Protein AF-A0A0M2NVM1-F1 (afdb_monomer_lite)

pLDDT: mean 87.93, std 7.02, range [46.69, 93.88]

Foldseek 3Di:
DVVLVVVCVVDCVLFWLDKDWDDDPPDIDIDTDGPDPVSVVVSCPDPVNVVVVVVVVVVVVPDPPDDDDDDDDDADQLRDDDDDDPDPQDDVVSSDPDDDDDPQRVDPNSNSVPRD

Structure (mmCIF, N/CA/C/O backbone):
data_AF-A0A0M2NVM1-F1
#
_entry.id   AF-A0A0M2NVM1-F1
#
loop_
_atom_site.group_PDB
_atom_site.id
_atom_site.type_symbol
_atom_site.label_atom_id
_atom_site.label_alt_id
_atom_site.label_comp_id
_atom_site.label_asym_id
_atom_site.label_entity_id
_atom_site.label_seq_id
_atom_site.pdbx_PDB_ins_code
_atom_site.Cartn_x
_atom_site.Cartn_y
_atom_site.Cartn_z
_atom_site.occupancy
_atom_site.B_iso_or_equiv
_atom_site.auth_seq_id
_atom_site.auth_comp_id
_atom_site.auth_asym_id
_atom_site.auth_atom_id
_atom_site.pdbx_PDB_model_num
ATOM 1 N N . MET A 1 1 ? 7.503 -5.022 -13.516 1.00 63.28 1 MET A N 1
ATOM 2 C CA . MET A 1 1 ? 7.404 -4.976 -12.040 1.00 63.28 1 MET A CA 1
ATOM 3 C C . MET A 1 1 ? 7.429 -6.328 -11.294 1.00 63.28 1 MET A C 1
ATOM 5 O O . MET A 1 1 ? 7.615 -6.266 -10.086 1.00 63.28 1 MET A O 1
ATOM 9 N N . PRO A 1 2 ? 7.326 -7.538 -11.896 1.00 71.62 2 PRO A N 1
ATOM 10 C CA . PRO A 1 2 ? 7.355 -8.784 -11.104 1.00 71.62 2 PRO A CA 1
ATOM 11 C C . PRO A 1 2 ? 8.612 -9.003 -10.234 1.00 71.62 2 PRO A C 1
ATOM 13 O O . PRO A 1 2 ? 8.464 -9.473 -9.109 1.00 71.62 2 PRO A O 1
ATOM 16 N N . PRO A 1 3 ? 9.838 -8.650 -10.686 1.00 75.19 3 PRO A N 1
ATOM 17 C CA . PRO A 1 3 ? 11.042 -8.824 -9.865 1.00 75.19 3 PRO A CA 1
ATOM 18 C C . PRO A 1 3 ? 11.064 -7.937 -8.614 1.00 75.19 3 PRO A C 1
ATOM 20 O O . PRO A 1 3 ? 11.458 -8.406 -7.556 1.00 75.19 3 PRO A O 1
ATOM 23 N N . MET A 1 4 ? 10.589 -6.693 -8.735 1.00 82.62 4 MET A N 1
ATOM 24 C CA . MET A 1 4 ? 10.491 -5.729 -7.632 1.00 82.62 4 MET A CA 1
ATOM 25 C C . MET A 1 4 ? 9.500 -6.215 -6.569 1.00 82.62 4 MET A C 1
ATOM 27 O O . MET A 1 4 ? 9.847 -6.311 -5.401 1.00 82.62 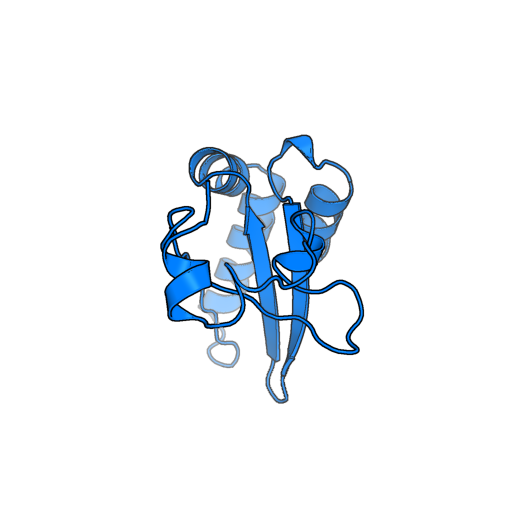4 MET A O 1
ATOM 31 N N . LEU A 1 5 ? 8.289 -6.617 -6.972 1.00 82.88 5 LEU A N 1
ATOM 32 C CA . LEU A 1 5 ? 7.301 -7.142 -6.021 1.00 82.88 5 LEU A CA 1
ATOM 33 C C . LEU A 1 5 ? 7.777 -8.429 -5.340 1.00 82.88 5 LEU A C 1
ATOM 35 O O . LEU A 1 5 ? 7.488 -8.649 -4.169 1.00 82.88 5 LEU A O 1
ATOM 39 N N . ARG A 1 6 ? 8.539 -9.268 -6.053 1.00 82.19 6 ARG A N 1
ATOM 40 C CA . ARG A 1 6 ? 9.143 -10.473 -5.474 1.00 82.19 6 ARG A CA 1
ATOM 41 C C . ARG A 1 6 ? 10.202 -10.131 -4.425 1.00 82.19 6 ARG A C 1
ATOM 43 O O . ARG A 1 6 ? 10.253 -10.804 -3.403 1.00 82.19 6 ARG A O 1
ATOM 50 N N . GLU A 1 7 ? 11.030 -9.121 -4.666 1.00 83.38 7 GLU A N 1
ATOM 51 C CA . GLU A 1 7 ? 12.006 -8.624 -3.689 1.00 83.38 7 GLU A CA 1
ATOM 52 C C . GLU A 1 7 ? 11.299 -8.081 -2.440 1.00 83.38 7 GLU A C 1
ATOM 54 O O . GLU A 1 7 ? 11.550 -8.571 -1.342 1.00 83.38 7 GLU A O 1
ATOM 59 N N . LEU A 1 8 ? 10.318 -7.192 -2.622 1.00 84.38 8 LEU A N 1
ATOM 60 C CA . LEU A 1 8 ? 9.524 -6.624 -1.527 1.00 84.38 8 LEU A CA 1
ATOM 61 C C . LEU A 1 8 ? 8.739 -7.682 -0.739 1.00 84.38 8 LEU A C 1
ATOM 63 O O . LEU A 1 8 ? 8.588 -7.564 0.470 1.00 84.38 8 LEU A O 1
ATOM 67 N N . SER A 1 9 ? 8.268 -8.744 -1.400 1.00 81.06 9 SER A N 1
ATOM 68 C CA . SER A 1 9 ? 7.580 -9.848 -0.717 1.00 81.06 9 SER A CA 1
ATOM 69 C C . SER A 1 9 ? 8.505 -10.711 0.146 1.00 81.06 9 SER A C 1
ATOM 71 O O . SER A 1 9 ? 8.031 -11.372 1.066 1.00 81.06 9 SER A O 1
ATOM 73 N N . LYS A 1 10 ? 9.804 -10.750 -0.177 1.00 84.00 10 LYS A N 1
ATOM 74 C CA . LYS A 1 10 ? 10.796 -11.575 0.525 1.00 84.00 10 LYS A CA 1
ATOM 75 C C . LYS A 1 10 ? 11.445 -10.836 1.682 1.00 84.00 10 LYS A C 1
ATOM 77 O O . LYS A 1 10 ? 11.835 -11.479 2.649 1.00 84.00 10 LYS A O 1
ATOM 82 N N . ASP A 1 11 ? 11.568 -9.519 1.566 1.00 83.88 11 ASP A N 1
ATOM 83 C CA . ASP A 1 11 ? 12.237 -8.693 2.555 1.00 83.88 11 ASP A CA 1
ATOM 84 C C . ASP A 1 11 ? 11.350 -7.521 2.992 1.00 83.88 11 ASP A C 1
ATOM 86 O O . ASP A 1 11 ? 11.326 -6.449 2.386 1.00 83.88 11 ASP A O 1
ATOM 90 N N . GLN A 1 12 ? 10.628 -7.736 4.092 1.00 78.50 12 GLN A N 1
ATOM 91 C CA . GLN A 1 12 ? 9.796 -6.707 4.714 1.00 78.50 12 GLN A CA 1
ATOM 92 C C . GLN A 1 12 ? 10.625 -5.586 5.361 1.00 78.50 12 GLN A C 1
ATOM 94 O O . GLN A 1 12 ? 10.086 -4.507 5.619 1.00 78.50 12 GLN A O 1
ATOM 99 N N . THR A 1 13 ? 11.932 -5.781 5.595 1.00 82.62 13 THR A N 1
ATOM 100 C CA . THR A 1 13 ? 12.786 -4.743 6.204 1.00 82.62 13 THR A CA 1
ATOM 101 C C . THR A 1 13 ? 12.927 -3.516 5.301 1.00 82.62 13 THR A C 1
ATOM 103 O O . THR A 1 13 ? 13.058 -2.393 5.801 1.00 82.62 13 THR A O 1
ATOM 106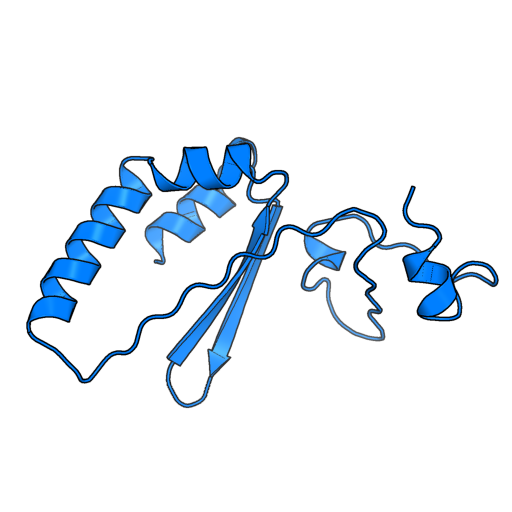 N N . LEU A 1 14 ? 12.752 -3.712 3.988 1.00 84.62 14 LEU A N 1
ATOM 107 C CA . LEU A 1 14 ? 12.699 -2.667 2.965 1.00 84.62 14 LEU A CA 1
ATOM 108 C C . LEU A 1 14 ? 11.528 -1.687 3.160 1.00 84.62 14 LEU A C 1
ATOM 110 O O . LEU A 1 14 ? 11.551 -0.598 2.592 1.00 84.62 14 LEU A O 1
ATOM 114 N N . GLY A 1 15 ? 10.529 -2.032 3.983 1.00 88.38 15 GLY A N 1
ATOM 115 C CA . GLY A 1 15 ? 9.460 -1.124 4.415 1.00 88.38 15 GLY A CA 1
ATOM 116 C C . GLY A 1 15 ? 8.141 -1.235 3.658 1.00 88.38 15 GLY A C 1
ATOM 117 O O . GLY A 1 15 ? 7.224 -0.463 3.944 1.00 88.38 15 GLY A O 1
ATOM 118 N N . CYS A 1 16 ? 8.021 -2.169 2.712 1.00 91.25 16 CYS A N 1
ATOM 119 C CA . CYS A 1 16 ? 6.741 -2.487 2.085 1.00 91.25 16 CYS A CA 1
ATOM 120 C C . CYS A 1 16 ? 5.965 -3.464 2.980 1.00 91.25 16 CYS A C 1
ATOM 122 O O . CYS A 1 16 ? 6.396 -4.592 3.204 1.00 91.25 16 CYS A O 1
ATOM 124 N N . LEU A 1 17 ? 4.820 -3.017 3.495 1.00 90.69 17 LEU A N 1
ATOM 125 C CA . LEU A 1 17 ? 3.972 -3.786 4.410 1.00 90.69 17 LEU A CA 1
ATOM 126 C C . LEU A 1 17 ? 3.110 -4.803 3.657 1.00 90.69 17 LEU A C 1
ATOM 128 O O . LEU A 1 17 ? 2.919 -5.931 4.100 1.00 90.69 17 LEU A O 1
ATOM 132 N N . SER A 1 18 ? 2.547 -4.388 2.524 1.00 91.25 18 SER A N 1
ATOM 133 C CA . SER A 1 18 ? 1.715 -5.230 1.666 1.00 91.25 18 SER A CA 1
ATOM 134 C C . SER A 1 18 ? 1.560 -4.576 0.298 1.00 91.25 18 SER A C 1
ATOM 136 O O . SER A 1 18 ? 1.750 -3.369 0.141 1.00 91.25 18 SER A O 1
ATOM 138 N N . PHE A 1 19 ? 1.145 -5.360 -0.688 1.00 92.25 19 PHE A N 1
ATOM 139 C CA . PHE A 1 19 ? 0.703 -4.8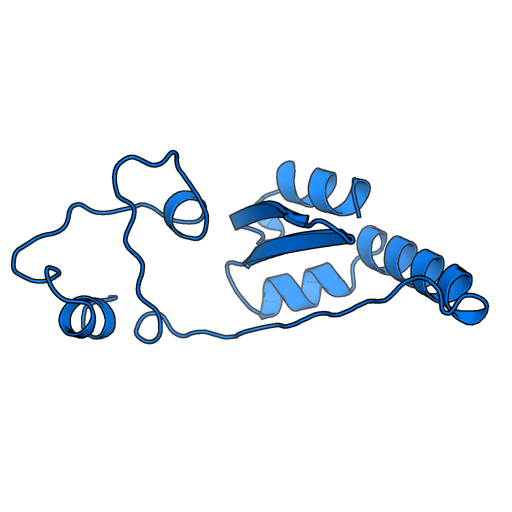57 -1.977 1.00 92.25 19 PHE A CA 1
ATOM 140 C C . PHE A 1 19 ? -0.504 -5.646 -2.480 1.00 92.25 19 PHE A C 1
ATOM 142 O O . PHE A 1 19 ? -0.676 -6.825 -2.161 1.00 92.25 19 PHE A O 1
ATOM 149 N N . GLU A 1 20 ? -1.309 -4.989 -3.305 1.00 92.25 20 GLU A N 1
ATOM 150 C CA . GLU A 1 20 ? -2.445 -5.575 -4.005 1.00 92.25 20 GLU A CA 1
ATOM 151 C C . GLU A 1 20 ? -2.290 -5.349 -5.504 1.00 92.25 20 GLU A C 1
ATOM 153 O O . GLU A 1 20 ? -1.979 -4.244 -5.954 1.00 92.25 20 GLU A O 1
ATOM 158 N N . MET A 1 21 ? -2.496 -6.410 -6.281 1.00 91.88 21 MET A N 1
ATOM 159 C CA . MET A 1 21 ? -2.452 -6.362 -7.737 1.00 91.88 21 MET A CA 1
ATOM 160 C C . MET A 1 21 ? -3.872 -6.468 -8.276 1.00 91.88 21 MET A C 1
ATOM 162 O O . MET A 1 21 ? -4.539 -7.485 -8.109 1.00 91.88 21 MET A O 1
ATOM 166 N N . LEU A 1 22 ? -4.326 -5.403 -8.923 1.00 91.38 22 LEU A N 1
ATOM 167 C CA . LEU A 1 22 ? -5.672 -5.268 -9.456 1.00 91.38 22 LEU A CA 1
ATOM 168 C C . LEU A 1 22 ? -5.606 -5.303 -10.981 1.00 91.38 22 LEU A C 1
ATOM 170 O O . LEU A 1 22 ? -5.002 -4.433 -11.616 1.00 91.38 22 LEU A O 1
ATOM 174 N N . PHE A 1 23 ? -6.240 -6.310 -11.572 1.00 91.44 23 PHE A N 1
ATOM 175 C CA . PHE A 1 23 ? -6.378 -6.422 -13.019 1.00 91.44 23 PHE A CA 1
ATOM 176 C C . PHE A 1 23 ? -7.577 -5.594 -13.479 1.00 91.44 23 PHE A C 1
ATOM 178 O O . PHE A 1 23 ? -8.701 -5.793 -13.022 1.00 91.44 23 PHE A O 1
ATOM 185 N N . LYS A 1 24 ? -7.329 -4.642 -14.377 1.00 88.88 24 LYS A N 1
ATOM 186 C CA . LYS A 1 24 ? -8.352 -3.820 -15.027 1.00 88.88 24 LYS A CA 1
ATOM 187 C C . LYS A 1 24 ? -8.535 -4.306 -16.460 1.00 88.88 24 LYS A C 1
ATOM 189 O O . LYS A 1 24 ? -7.628 -4.897 -17.039 1.00 88.88 24 LYS A O 1
ATOM 194 N N . TYR A 1 25 ? -9.667 -3.960 -17.072 1.00 88.06 25 TYR A N 1
ATOM 195 C CA . TYR A 1 25 ? -9.939 -4.274 -18.481 1.00 88.06 25 TYR A CA 1
ATOM 196 C C . TYR A 1 25 ? -8.802 -3.835 -19.427 1.00 88.06 25 TYR A C 1
ATOM 198 O O . TYR A 1 25 ? -8.471 -4.540 -20.374 1.00 88.06 25 TYR A O 1
ATOM 206 N N . ARG A 1 26 ? -8.160 -2.690 -19.144 1.00 87.00 26 ARG A N 1
ATOM 207 C CA . ARG A 1 26 ? -7.002 -2.181 -19.896 1.00 87.00 26 ARG A CA 1
ATOM 208 C C . ARG A 1 26 ? -5.820 -1.858 -18.988 1.00 87.00 26 ARG A C 1
ATOM 210 O O . ARG A 1 26 ? -5.385 -0.713 -18.911 1.00 87.00 26 ARG A O 1
ATOM 217 N N . GLY A 1 27 ? -5.309 -2.864 -18.285 1.00 88.00 27 GLY A N 1
ATOM 218 C CA . GLY A 1 27 ? -4.017 -2.769 -17.608 1.00 88.00 27 GLY A CA 1
ATOM 219 C C . GLY A 1 27 ? -3.996 -3.375 -16.215 1.00 88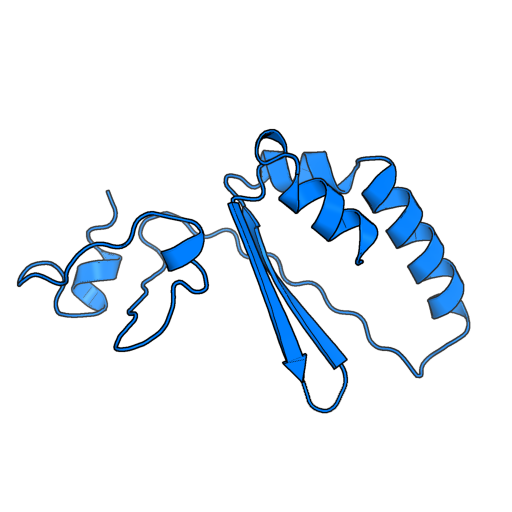.00 27 GLY A C 1
ATOM 220 O O . GLY A 1 27 ? -4.925 -4.052 -15.782 1.00 88.00 27 GLY A O 1
ATOM 221 N N . VAL A 1 28 ? -2.906 -3.115 -15.503 1.00 92.00 28 VAL A N 1
ATOM 222 C CA . VAL A 1 28 ? -2.686 -3.607 -14.143 1.00 92.00 28 VAL A CA 1
ATOM 223 C C . VAL A 1 28 ? -2.394 -2.417 -13.247 1.00 92.00 28 VAL A C 1
ATOM 225 O O . VAL A 1 28 ? -1.556 -1.579 -13.574 1.00 92.00 28 VAL A O 1
ATOM 228 N N . MET A 1 29 ? -3.083 -2.348 -12.115 1.00 92.38 29 MET A N 1
ATOM 229 C CA . MET A 1 29 ? -2.823 -1.381 -11.057 1.00 92.38 29 MET A CA 1
ATOM 230 C C . MET A 1 29 ? -2.232 -2.120 -9.867 1.00 92.38 29 MET A C 1
ATOM 232 O O . MET A 1 29 ? -2.726 -3.174 -9.477 1.00 92.38 29 MET A O 1
ATOM 236 N N . ILE A 1 30 ? -1.173 -1.564 -9.296 1.00 92.56 30 ILE A N 1
ATOM 237 C CA . ILE A 1 30 ? -0.552 -2.104 -8.093 1.00 92.56 30 ILE A CA 1
ATOM 238 C C . ILE A 1 30 ? -0.697 -1.049 -7.006 1.00 92.56 30 ILE A C 1
ATOM 240 O O . ILE A 1 30 ? -0.202 0.066 -7.162 1.00 92.56 30 ILE A O 1
ATOM 244 N N . VAL A 1 31 ? -1.368 -1.409 -5.918 1.00 93.81 31 VAL A N 1
ATOM 245 C CA . VAL A 1 31 ? -1.457 -0.583 -4.711 1.00 93.81 31 VAL A CA 1
ATOM 246 C C . VAL A 1 31 ? -0.430 -1.113 -3.725 1.00 93.81 31 VAL A C 1
ATOM 248 O O . VAL A 1 31 ? -0.417 -2.308 -3.448 1.00 93.81 31 VAL A O 1
ATOM 251 N N . GLN A 1 32 ? 0.446 -0.251 -3.219 1.00 92.56 32 GLN A N 1
ATOM 252 C CA . GLN A 1 32 ? 1.500 -0.632 -2.278 1.00 92.56 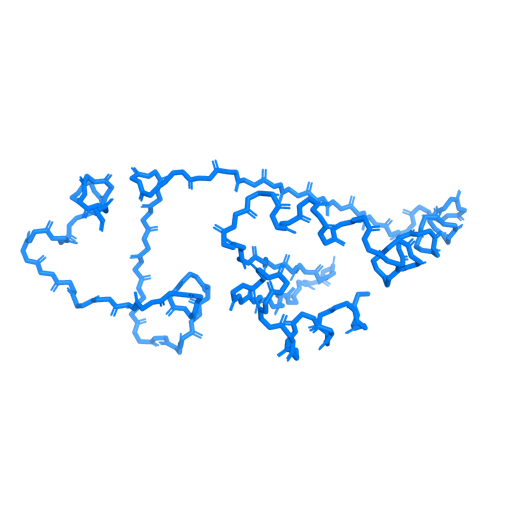32 GLN A CA 1
ATOM 253 C C . GLN A 1 32 ? 1.327 0.142 -0.976 1.00 92.56 32 GLN A C 1
ATOM 255 O O . GLN A 1 32 ? 1.139 1.357 -0.994 1.00 92.56 32 GLN A O 1
ATOM 260 N N . TYR A 1 33 ? 1.435 -0.562 0.143 1.00 93.00 33 TYR A N 1
ATOM 261 C CA . TYR A 1 33 ? 1.377 0.006 1.481 1.00 93.00 33 TYR A CA 1
ATOM 262 C C . TYR A 1 33 ? 2.779 0.031 2.067 1.00 93.00 33 TYR A C 1
ATOM 264 O O . TYR A 1 33 ? 3.455 -0.997 2.115 1.00 93.00 33 TYR A O 1
ATOM 272 N N . TRP A 1 34 ? 3.205 1.207 2.509 1.00 93.12 34 TRP A N 1
ATOM 273 C CA . TRP A 1 34 ? 4.546 1.445 3.026 1.00 93.12 34 TRP A CA 1
ATOM 274 C C . TRP A 1 34 ? 4.487 1.903 4.474 1.00 93.12 34 TRP A C 1
ATOM 276 O O . TRP A 1 34 ? 3.535 2.561 4.891 1.00 93.12 34 TRP A O 1
ATOM 286 N N . GLU A 1 35 ? 5.509 1.534 5.237 1.00 90.31 35 GLU A N 1
ATOM 287 C CA . GLU A 1 35 ? 5.647 1.937 6.635 1.00 90.31 35 GLU A CA 1
ATOM 288 C C . GLU A 1 35 ? 5.945 3.436 6.772 1.00 90.31 35 GLU A C 1
ATOM 290 O O . GLU A 1 35 ? 5.358 4.100 7.624 1.00 90.31 35 GLU A O 1
ATOM 295 N N . SER A 1 36 ? 6.826 3.969 5.919 1.00 90.62 36 SER A N 1
ATOM 296 C CA . SER A 1 36 ? 7.174 5.390 5.883 1.00 90.62 36 SER A CA 1
ATOM 297 C C . SER A 1 36 ? 7.561 5.850 4.477 1.00 90.62 36 SER A C 1
ATOM 299 O O . SER A 1 36 ? 7.983 5.057 3.625 1.00 90.62 36 SER A O 1
ATOM 301 N N . ASN A 1 37 ? 7.466 7.163 4.245 1.00 91.12 37 ASN A N 1
ATOM 302 C CA . ASN A 1 37 ? 7.927 7.769 2.996 1.00 91.12 37 ASN A CA 1
ATOM 303 C C . ASN A 1 37 ? 9.439 7.630 2.820 1.00 91.12 37 ASN A C 1
ATOM 305 O O . ASN A 1 37 ? 9.902 7.484 1.694 1.00 91.12 37 ASN A O 1
ATOM 309 N N . GLU A 1 38 ? 10.221 7.653 3.902 1.00 91.62 38 GLU A N 1
ATOM 310 C CA . GLU A 1 38 ? 11.678 7.522 3.807 1.00 91.62 38 GLU A CA 1
ATOM 311 C C . GLU A 1 38 ? 12.069 6.145 3.277 1.00 91.62 38 GLU A C 1
ATOM 313 O O . GLU A 1 38 ? 12.904 6.056 2.376 1.00 91.62 38 GLU A O 1
ATOM 318 N N . LYS A 1 39 ? 11.427 5.077 3.772 1.00 91.44 39 LYS A N 1
ATOM 319 C CA . LYS A 1 39 ? 11.672 3.718 3.275 1.00 91.44 39 LYS A CA 1
ATOM 320 C C . LYS A 1 39 ? 11.243 3.563 1.818 1.00 91.44 39 LYS A C 1
ATOM 322 O O . LYS A 1 39 ? 12.014 3.033 1.020 1.00 91.44 39 LYS A O 1
ATOM 327 N N . LEU A 1 40 ? 10.083 4.111 1.442 1.00 92.31 40 LEU A N 1
ATOM 328 C CA . LEU A 1 40 ? 9.638 4.151 0.043 1.00 92.31 40 LEU A CA 1
ATOM 329 C C . LEU A 1 40 ? 10.661 4.864 -0.858 1.00 92.31 40 LEU A C 1
ATOM 331 O O . LEU A 1 40 ? 11.069 4.335 -1.895 1.00 92.31 40 LEU A O 1
ATOM 335 N N . LEU A 1 41 ? 11.097 6.064 -0.468 1.00 91.50 41 LEU A N 1
ATOM 336 C CA . LEU A 1 41 ? 12.044 6.864 -1.246 1.00 91.50 41 LEU A CA 1
ATOM 337 C C . LEU A 1 41 ? 13.426 6.209 -1.313 1.00 91.50 41 LEU A C 1
ATOM 339 O O . LEU A 1 41 ? 14.060 6.249 -2.369 1.00 91.50 41 LEU A O 1
ATOM 343 N N . SER A 1 42 ? 13.874 5.575 -0.230 1.00 92.50 42 SER A N 1
ATOM 344 C CA . SER A 1 42 ? 15.109 4.790 -0.198 1.00 92.50 42 SER A CA 1
ATOM 345 C C . SER A 1 42 ? 15.037 3.617 -1.179 1.00 92.50 42 SER A C 1
ATOM 347 O O . SER A 1 42 ? 15.880 3.507 -2.075 1.00 92.50 42 SER A O 1
ATOM 349 N N . TYR A 1 43 ? 13.968 2.816 -1.111 1.00 89.94 43 TYR A N 1
ATOM 350 C CA . TYR A 1 43 ? 13.768 1.683 -2.014 1.00 89.94 43 TYR A CA 1
ATOM 351 C C . TYR A 1 43 ? 13.672 2.117 -3.484 1.00 89.94 43 TYR A C 1
ATOM 353 O O . TYR A 1 43 ? 14.245 1.475 -4.366 1.00 89.94 43 TYR A O 1
ATOM 361 N N . SER A 1 44 ? 13.031 3.256 -3.772 1.00 89.56 44 SER A N 1
ATOM 362 C CA . SER A 1 44 ? 12.913 3.778 -5.143 1.00 89.56 44 SER A CA 1
ATOM 363 C C . SER A 1 44 ? 14.269 4.034 -5.827 1.00 89.56 44 SER A C 1
ATOM 365 O O . SER A 1 44 ? 14.360 4.020 -7.060 1.00 89.56 44 SER A O 1
ATOM 367 N N . LYS A 1 45 ? 15.334 4.220 -5.037 1.00 90.06 45 LYS A N 1
ATOM 368 C CA . LYS A 1 45 ? 16.711 4.443 -5.499 1.00 90.06 45 LYS A CA 1
ATOM 369 C C . LYS A 1 45 ? 17.548 3.159 -5.545 1.00 90.06 45 LYS A C 1
ATOM 371 O O . LYS A 1 45 ? 18.699 3.209 -5.976 1.00 90.06 45 LYS A O 1
ATOM 376 N N . MET A 1 46 ? 17.003 2.011 -5.139 1.00 89.88 46 MET A N 1
ATOM 377 C CA . MET A 1 46 ? 17.742 0.749 -5.136 1.00 89.88 46 MET A CA 1
ATOM 378 C C . MET A 1 46 ? 17.975 0.199 -6.556 1.00 89.88 46 MET A C 1
ATOM 380 O O . MET A 1 46 ? 17.177 0.448 -7.470 1.00 89.88 46 MET A O 1
ATOM 384 N N . PRO A 1 47 ? 19.049 -0.590 -6.771 1.00 87.75 47 PRO A N 1
ATOM 385 C CA . PRO A 1 47 ? 19.453 -1.044 -8.103 1.00 87.75 47 PRO A CA 1
ATOM 386 C C . PRO A 1 47 ? 18.378 -1.828 -8.863 1.00 87.75 47 PRO A C 1
ATOM 388 O O . PRO A 1 47 ? 18.238 -1.650 -10.075 1.00 87.75 47 PRO A O 1
ATOM 391 N N . VAL A 1 48 ? 17.606 -2.675 -8.172 1.00 86.62 48 VAL A N 1
ATOM 392 C CA . VAL A 1 48 ? 16.550 -3.496 -8.790 1.00 86.62 48 VAL A CA 1
ATOM 393 C C . VAL A 1 48 ? 15.447 -2.609 -9.363 1.00 86.62 48 VAL A C 1
ATOM 395 O O . VAL A 1 48 ? 15.078 -2.763 -10.533 1.00 86.62 48 VAL A O 1
ATOM 398 N N . HIS A 1 49 ? 14.978 -1.636 -8.578 1.00 87.69 49 HIS A N 1
ATOM 399 C CA . HIS A 1 49 ? 13.963 -0.685 -9.010 1.00 87.69 49 HIS A CA 1
ATOM 400 C C . HIS A 1 49 ? 14.473 0.206 -10.153 1.00 87.69 49 HIS A C 1
ATOM 402 O O . HIS A 1 49 ? 13.843 0.272 -11.211 1.00 87.69 49 HIS A O 1
ATOM 408 N N . LEU A 1 50 ? 15.657 0.814 -10.007 1.00 89.94 50 LEU A N 1
ATOM 409 C CA . LEU A 1 50 ? 16.226 1.697 -11.033 1.00 89.94 50 LEU A CA 1
ATOM 410 C C . LEU A 1 50 ? 16.482 0.975 -12.360 1.00 89.94 50 LEU A C 1
ATOM 412 O O . LEU A 1 50 ? 16.225 1.536 -13.427 1.00 89.94 50 LEU A O 1
ATOM 416 N N . LYS A 1 51 ? 16.964 -0.273 -12.325 1.00 89.94 51 LYS A N 1
ATOM 417 C CA . LYS A 1 51 ? 17.175 -1.074 -13.540 1.00 89.94 51 LYS A CA 1
ATOM 418 C C . LYS A 1 51 ? 15.853 -1.354 -14.255 1.00 89.94 51 LYS A C 1
ATOM 420 O O . LYS A 1 51 ? 15.791 -1.234 -15.480 1.00 89.94 51 LYS A O 1
ATOM 425 N N . ALA A 1 52 ? 14.804 -1.698 -13.508 1.00 87.88 52 ALA A N 1
ATOM 426 C CA . ALA A 1 52 ? 13.476 -1.923 -14.068 1.00 87.88 52 ALA A CA 1
ATOM 427 C C . ALA A 1 52 ? 12.887 -0.637 -14.670 1.00 87.88 52 ALA A C 1
ATOM 429 O O . ALA A 1 52 ? 12.396 -0.673 -15.799 1.00 87.88 52 ALA A O 1
ATOM 430 N N . LEU A 1 53 ? 13.003 0.492 -13.963 1.00 88.38 53 LEU A N 1
ATOM 431 C CA . LEU A 1 53 ? 12.514 1.791 -14.421 1.00 88.38 53 LEU A CA 1
ATOM 432 C C . LEU A 1 53 ? 13.239 2.263 -15.688 1.00 88.38 53 LEU A C 1
ATOM 434 O O . LEU A 1 53 ? 12.590 2.650 -16.653 1.00 88.38 53 LEU A O 1
ATOM 438 N N . ARG A 1 54 ? 14.576 2.171 -15.731 1.00 90.69 54 ARG A N 1
ATOM 439 C CA . ARG A 1 54 ? 15.365 2.535 -16.923 1.00 90.69 54 ARG A CA 1
ATOM 440 C C . ARG A 1 54 ? 14.985 1.696 -18.138 1.00 90.69 54 ARG A C 1
ATOM 442 O O . ARG A 1 54 ? 14.838 2.242 -19.227 1.00 90.69 54 ARG A O 1
ATOM 449 N N . ARG A 1 55 ? 14.809 0.381 -17.955 1.00 90.44 55 ARG A N 1
ATOM 450 C CA . ARG A 1 55 ? 14.338 -0.504 -19.028 1.00 90.44 55 ARG A CA 1
ATOM 451 C C . ARG A 1 55 ? 12.956 -0.070 -19.509 1.00 90.44 55 ARG A C 1
ATOM 453 O O . ARG A 1 55 ? 12.771 0.084 -20.705 1.00 90.44 55 ARG A O 1
ATOM 460 N N . PHE A 1 56 ? 12.021 0.159 -18.591 1.00 88.56 56 PHE A N 1
ATOM 461 C CA . PHE A 1 56 ? 10.662 0.576 -18.930 1.00 88.56 56 PHE A CA 1
ATOM 462 C C . PHE A 1 56 ? 10.635 1.894 -19.715 1.00 88.56 56 PHE A C 1
ATOM 464 O O . PHE A 1 56 ? 10.042 1.950 -20.785 1.00 88.56 56 PHE A O 1
ATOM 471 N N . MET A 1 57 ? 11.349 2.918 -19.241 1.00 89.69 57 MET A N 1
ATOM 472 C CA . MET A 1 57 ? 11.424 4.220 -19.913 1.00 89.69 57 MET A CA 1
ATOM 473 C C . MET A 1 57 ? 12.056 4.131 -21.307 1.00 89.69 57 MET A C 1
ATOM 475 O O . MET A 1 57 ? 11.633 4.838 -22.218 1.00 89.69 57 MET A O 1
ATOM 479 N N . LYS A 1 58 ? 13.047 3.248 -21.500 1.00 91.50 58 LYS A N 1
ATOM 480 C CA . LYS A 1 58 ? 13.658 3.020 -22.818 1.00 91.50 58 LYS A CA 1
ATOM 481 C C . LYS A 1 58 ? 12.647 2.463 -23.825 1.00 91.50 58 LYS A C 1
ATOM 483 O O . LYS A 1 58 ? 12.620 2.936 -24.955 1.00 91.50 58 LYS A O 1
ATOM 488 N N . GLU A 1 59 ? 11.835 1.489 -23.417 1.00 89.81 59 GLU A N 1
ATOM 489 C CA . GLU A 1 59 ? 10.799 0.895 -24.277 1.00 89.81 59 GLU A CA 1
ATOM 490 C C . GLU A 1 59 ? 9.643 1.874 -24.538 1.00 89.81 59 GLU A C 1
ATOM 492 O O . GLU A 1 59 ? 9.120 1.933 -25.647 1.00 89.81 59 GLU A O 1
ATOM 497 N N . LEU A 1 60 ? 9.275 2.679 -23.535 1.00 89.50 60 LEU A N 1
ATOM 498 C CA . LEU A 1 60 ? 8.202 3.671 -23.641 1.00 89.50 60 LEU A CA 1
ATOM 499 C C . LEU A 1 60 ? 8.552 4.816 -24.606 1.00 89.50 60 LEU A C 1
ATOM 501 O O . LEU A 1 60 ? 7.675 5.342 -25.277 1.00 89.50 60 LEU A O 1
ATOM 505 N N . LYS A 1 61 ? 9.836 5.189 -24.715 1.00 88.44 61 LYS A N 1
ATOM 506 C CA . LYS A 1 61 ? 10.297 6.328 -25.532 1.00 88.44 61 LYS A CA 1
ATOM 507 C C . LYS A 1 61 ? 9.832 6.278 -26.996 1.00 88.44 61 LYS A C 1
ATOM 509 O O . LYS A 1 61 ? 9.726 7.322 -27.630 1.00 88.44 61 LYS A O 1
ATOM 514 N N . HIS A 1 62 ? 9.600 5.084 -27.533 1.00 88.00 62 HIS A N 1
ATOM 515 C CA . HIS A 1 62 ? 9.199 4.873 -28.924 1.00 88.00 62 HIS A CA 1
ATOM 516 C C . HIS A 1 62 ? 7.812 4.219 -29.043 1.00 88.00 62 HIS A C 1
ATOM 518 O O . HIS A 1 62 ? 7.511 3.621 -30.075 1.00 88.00 62 HIS A O 1
ATOM 524 N N . ASN A 1 63 ? 6.991 4.268 -27.987 1.00 87.88 63 ASN A N 1
ATOM 525 C CA . ASN A 1 63 ? 5.728 3.541 -27.926 1.00 87.88 63 ASN A CA 1
ATOM 526 C C . ASN A 1 63 ? 4.655 4.290 -27.120 1.00 87.88 63 ASN A C 1
ATOM 528 O O . ASN A 1 63 ? 4.676 4.288 -25.890 1.00 87.88 63 ASN A O 1
ATOM 532 N N . ASP A 1 64 ? 3.655 4.812 -27.830 1.00 90.06 64 ASP A N 1
ATOM 533 C CA . ASP A 1 64 ? 2.519 5.532 -27.239 1.00 90.06 64 ASP A CA 1
ATOM 534 C C . ASP A 1 64 ? 1.322 4.621 -26.899 1.00 90.06 64 ASP A C 1
ATOM 536 O O . ASP A 1 64 ? 0.298 5.078 -26.392 1.00 90.06 64 ASP A O 1
ATOM 540 N N . ALA A 1 65 ? 1.418 3.312 -27.154 1.00 90.69 65 ALA A N 1
ATOM 541 C CA . ALA A 1 65 ? 0.333 2.366 -26.884 1.00 90.69 65 ALA A CA 1
ATOM 542 C C . ALA A 1 65 ? 0.203 1.994 -25.394 1.00 90.69 65 ALA A C 1
ATOM 544 O O . ALA A 1 65 ? -0.791 1.375 -24.998 1.00 90.69 65 ALA A O 1
ATOM 545 N N . VAL A 1 66 ? 1.196 2.334 -24.562 1.00 88.56 66 VAL A N 1
ATOM 546 C CA . VAL A 1 66 ? 1.250 1.975 -23.137 1.00 88.56 66 VAL A CA 1
ATOM 547 C C . VAL A 1 66 ? 1.311 3.234 -22.276 1.00 88.56 66 VAL A C 1
ATOM 549 O O . VAL A 1 66 ? 2.285 3.974 -22.309 1.00 88.56 66 VAL A O 1
ATOM 552 N N . GLY A 1 67 ? 0.288 3.443 -21.446 1.00 87.88 67 GLY A N 1
ATOM 553 C CA . GLY A 1 67 ? 0.280 4.499 -20.433 1.00 87.88 67 GLY A CA 1
ATOM 554 C C . GLY A 1 67 ? 0.944 4.063 -19.125 1.00 87.88 67 GLY A C 1
ATOM 555 O O . GLY A 1 67 ? 0.873 2.896 -18.731 1.00 87.88 67 GLY A O 1
ATOM 556 N N . PHE A 1 68 ? 1.549 5.016 -18.418 1.00 89.44 68 PHE A N 1
ATOM 557 C CA . PHE A 1 68 ? 2.081 4.829 -17.071 1.00 89.44 68 PHE A CA 1
ATOM 558 C C . PHE A 1 68 ? 1.618 5.966 -16.168 1.00 89.44 68 PHE A C 1
ATOM 560 O O . PHE A 1 68 ? 1.680 7.130 -16.551 1.00 89.44 68 PHE A O 1
ATOM 567 N N . TYR A 1 69 ? 1.183 5.626 -14.960 1.00 90.50 69 TYR A N 1
ATOM 568 C CA . TYR A 1 69 ? 0.858 6.594 -13.922 1.00 90.50 69 TYR A CA 1
ATOM 569 C C . TYR A 1 69 ? 1.387 6.098 -12.578 1.00 90.50 69 TYR A C 1
ATOM 571 O O . TYR A 1 69 ? 1.556 4.894 -12.363 1.00 90.50 69 TYR A O 1
ATOM 579 N N . HIS A 1 70 ? 1.651 7.038 -11.677 1.00 91.69 70 HIS A N 1
ATOM 580 C CA . HIS A 1 70 ? 2.069 6.758 -10.313 1.00 91.69 70 HIS A CA 1
ATOM 581 C C . HIS A 1 70 ? 1.530 7.850 -9.394 1.00 91.69 70 HIS A C 1
ATOM 583 O O . HIS A 1 70 ? 1.745 9.033 -9.648 1.00 91.69 70 HIS A O 1
ATOM 589 N N . GLU A 1 71 ? 0.842 7.443 -8.335 1.00 93.56 71 GLU A N 1
ATOM 590 C CA . GLU A 1 71 ? 0.252 8.339 -7.346 1.00 93.56 71 GLU A CA 1
ATOM 591 C C . GLU A 1 71 ? 0.756 7.923 -5.966 1.00 93.56 71 GLU A C 1
ATOM 593 O O . GLU A 1 71 ? 0.608 6.766 -5.565 1.00 93.56 71 GLU A O 1
ATOM 598 N N . THR A 1 72 ? 1.364 8.867 -5.248 1.00 93.75 72 THR A N 1
ATOM 599 C CA . THR A 1 72 ? 1.849 8.656 -3.883 1.00 93.75 72 THR A CA 1
ATOM 600 C C . THR A 1 72 ? 1.047 9.531 -2.937 1.00 93.75 72 THR A C 1
ATOM 602 O O . THR A 1 72 ? 1.054 10.754 -3.069 1.00 93.75 72 THR A O 1
ATOM 605 N N . TYR A 1 73 ? 0.412 8.909 -1.948 1.00 91.69 73 TYR A N 1
ATOM 606 C CA . TYR A 1 73 ? -0.339 9.607 -0.912 1.00 91.69 73 TYR A CA 1
ATOM 607 C C . TYR A 1 73 ? 0.347 9.419 0.435 1.00 91.69 73 TYR A C 1
ATOM 609 O O . TYR A 1 73 ? 0.471 8.297 0.924 1.00 91.69 73 TYR A O 1
ATOM 617 N N . ASN A 1 74 ? 0.776 10.526 1.037 1.00 91.44 74 ASN A N 1
ATOM 618 C CA . ASN A 1 74 ? 1.237 10.539 2.416 1.00 91.44 74 ASN A CA 1
ATOM 619 C C . ASN A 1 74 ? 0.046 10.838 3.328 1.00 91.44 74 ASN A C 1
ATOM 621 O O . ASN A 1 74 ? -0.460 11.960 3.318 1.00 91.44 74 ASN A O 1
ATOM 625 N N . VAL A 1 75 ? -0.409 9.843 4.087 1.00 87.94 75 VAL A N 1
ATOM 626 C CA . VAL A 1 75 ? -1.604 9.971 4.925 1.00 87.94 75 VAL A CA 1
ATOM 627 C C . VAL A 1 75 ? -1.236 9.761 6.386 1.00 87.94 75 VAL A C 1
ATOM 629 O O . VAL A 1 75 ? -0.666 8.736 6.754 1.00 87.94 75 VAL A O 1
ATOM 632 N N . ASN A 1 76 ? -1.580 10.737 7.225 1.00 84.06 76 ASN A N 1
ATOM 633 C CA . ASN A 1 76 ? -1.390 10.634 8.669 1.00 84.06 76 ASN A CA 1
ATOM 634 C C . ASN A 1 76 ? -2.350 9.600 9.275 1.00 84.06 76 ASN A C 1
ATOM 636 O O . ASN A 1 76 ? -3.428 9.362 8.731 1.00 84.06 76 ASN A O 1
ATOM 640 N N . ALA A 1 77 ? -2.003 9.054 10.447 1.00 78.06 77 ALA A N 1
ATOM 641 C CA . ALA A 1 77 ? -2.812 8.055 11.158 1.00 78.06 77 ALA A CA 1
ATOM 642 C C . ALA A 1 77 ? -4.300 8.447 11.278 1.00 78.06 77 ALA A C 1
ATOM 644 O O . ALA A 1 77 ? -5.171 7.622 11.070 1.00 78.06 77 ALA A O 1
ATOM 645 N N . ASN A 1 78 ? -4.605 9.729 11.491 1.00 80.69 78 ASN A N 1
ATOM 646 C CA . ASN A 1 78 ? -5.976 10.230 11.662 1.00 80.69 78 ASN A CA 1
ATOM 647 C C . ASN A 1 78 ? -6.637 10.767 10.377 1.00 80.69 78 ASN A C 1
ATOM 649 O O . ASN A 1 78 ? -7.596 11.532 10.443 1.00 80.69 78 ASN A O 1
ATOM 653 N N . GLN A 1 79 ? -6.109 10.441 9.195 1.00 86.62 79 GLN A N 1
ATOM 654 C CA . GLN A 1 79 ? -6.586 10.998 7.918 1.00 86.62 79 GLN A CA 1
ATOM 655 C C . GLN A 1 79 ? -7.026 9.940 6.899 1.00 86.62 79 GLN A C 1
ATOM 657 O O . GLN A 1 79 ? -7.219 10.252 5.727 1.00 86.62 79 GLN A O 1
ATOM 662 N N . TYR A 1 80 ? -7.237 8.702 7.340 1.00 90.62 80 TYR A N 1
ATOM 663 C CA . TYR A 1 80 ? -7.873 7.651 6.545 1.00 90.62 80 TYR A CA 1
ATOM 664 C C . TYR A 1 80 ? -8.858 6.859 7.398 1.00 90.62 80 TYR A C 1
ATOM 666 O O . TYR A 1 80 ? -8.783 6.891 8.616 1.00 90.62 80 TYR A O 1
ATOM 674 N N . GLU A 1 81 ? -9.784 6.132 6.782 1.00 91.31 81 GLU A N 1
ATOM 675 C CA . GLU A 1 81 ? -10.608 5.139 7.470 1.00 91.31 81 GLU A CA 1
ATOM 676 C C . GLU A 1 81 ? -10.837 3.940 6.555 1.00 91.31 81 GLU A C 1
ATOM 678 O O . GLU A 1 81 ? -10.765 4.056 5.330 1.00 91.31 81 GLU A O 1
ATOM 683 N N . ASN A 1 82 ? -11.045 2.772 7.149 1.00 91.75 82 ASN A N 1
ATOM 684 C CA . ASN A 1 82 ? -11.268 1.537 6.422 1.00 91.75 82 ASN A CA 1
ATOM 685 C C . ASN A 1 82 ? -12.250 0.625 7.170 1.00 91.75 82 ASN A C 1
ATOM 687 O O . ASN A 1 82 ? -12.308 0.590 8.398 1.00 91.75 82 ASN A O 1
ATOM 691 N N . ILE A 1 83 ? -13.041 -0.116 6.398 1.00 93.00 83 ILE A N 1
ATOM 692 C CA . ILE A 1 83 ? -14.013 -1.107 6.860 1.00 93.00 83 ILE A CA 1
ATOM 693 C C . ILE A 1 83 ? -13.884 -2.312 5.933 1.00 93.00 83 ILE A C 1
ATOM 695 O O . ILE A 1 83 ? -13.859 -2.164 4.712 1.00 93.00 83 ILE A O 1
ATOM 699 N N . TYR A 1 84 ? -13.841 -3.504 6.519 1.00 93.62 84 TYR A N 1
ATOM 700 C CA . TYR A 1 84 ? -13.823 -4.768 5.791 1.00 93.62 84 TYR A CA 1
ATOM 701 C C . TYR A 1 84 ? -14.945 -5.650 6.346 1.00 93.62 84 TYR A C 1
ATOM 703 O O . TYR A 1 84 ? -14.999 -5.891 7.551 1.00 93.62 84 TYR A O 1
ATOM 711 N N . ILE A 1 85 ? -15.857 -6.107 5.485 1.00 93.88 85 ILE A N 1
ATOM 712 C CA . ILE A 1 85 ? -17.003 -6.954 5.856 1.00 93.88 85 ILE A CA 1
ATOM 713 C C . ILE A 1 85 ? -17.032 -8.142 4.898 1.00 93.88 85 ILE A C 1
ATOM 715 O O . ILE A 1 85 ? -17.054 -7.936 3.690 1.00 93.88 85 ILE A O 1
ATOM 719 N N . ASN A 1 86 ? -17.037 -9.370 5.430 1.00 93.88 86 ASN A N 1
ATOM 720 C CA . ASN A 1 86 ? -17.116 -10.622 4.659 1.00 93.88 86 ASN A CA 1
ATOM 721 C C . ASN A 1 86 ? -16.106 -10.724 3.501 1.00 93.88 86 ASN A C 1
ATOM 723 O O . ASN A 1 86 ? -16.401 -11.285 2.450 1.00 93.88 86 ASN A O 1
ATOM 727 N N . MET A 1 87 ? -14.911 -10.172 3.698 1.00 91.31 87 MET A N 1
ATOM 728 C CA . MET A 1 87 ? -13.845 -10.135 2.701 1.00 91.31 87 MET A CA 1
ATOM 729 C C . MET A 1 87 ? -12.569 -10.748 3.291 1.00 91.31 87 MET A C 1
ATOM 731 O O . MET A 1 87 ? -12.342 -10.622 4.499 1.00 91.31 87 MET A O 1
ATOM 735 N N . PRO A 1 88 ? -11.723 -11.401 2.475 1.00 90.00 88 PRO A N 1
ATOM 736 C CA . PRO A 1 88 ? -10.398 -11.829 2.914 1.00 90.00 88 PRO A CA 1
ATOM 737 C C . PRO A 1 88 ? -9.534 -10.620 3.307 1.00 90.00 88 PRO A C 1
ATOM 739 O O . PRO A 1 88 ? -9.849 -9.477 2.970 1.00 90.00 88 PRO A O 1
ATOM 742 N N . ALA A 1 89 ? -8.418 -10.872 4.000 1.00 89.62 89 ALA A N 1
ATOM 743 C CA . ALA A 1 89 ? -7.467 -9.822 4.355 1.00 89.62 89 ALA A CA 1
ATOM 744 C C . ALA A 1 89 ? -6.994 -9.086 3.092 1.00 89.62 89 ALA A C 1
ATOM 746 O O . ALA A 1 89 ? -6.355 -9.673 2.218 1.00 89.62 89 ALA A O 1
ATOM 747 N N . PHE A 1 90 ? -7.316 -7.797 3.011 1.00 91.25 90 PHE A N 1
ATOM 748 C CA . PHE A 1 90 ? -7.099 -6.973 1.829 1.00 91.25 90 PHE A CA 1
ATOM 749 C C . PHE A 1 90 ? -6.636 -5.572 2.224 1.00 91.25 90 PHE A C 1
ATOM 751 O O . PHE A 1 90 ? -6.946 -5.073 3.310 1.00 91.25 90 PHE A O 1
ATOM 758 N N . GLY A 1 91 ? -5.901 -4.924 1.324 1.00 92.25 91 GLY A N 1
ATOM 759 C CA . GLY A 1 91 ? -5.545 -3.519 1.457 1.00 92.25 91 GLY A CA 1
ATOM 760 C C . GLY A 1 91 ? -4.775 -3.200 2.746 1.00 92.25 91 GLY A C 1
ATOM 761 O O . GLY A 1 91 ? -3.878 -3.939 3.162 1.00 92.25 91 GLY A O 1
ATOM 762 N N . LEU A 1 92 ? -5.165 -2.111 3.417 1.00 90.25 92 LEU A N 1
ATOM 763 C CA . LEU A 1 92 ? -4.585 -1.711 4.706 1.00 90.25 92 LEU A CA 1
ATOM 764 C C . LEU A 1 92 ? -4.855 -2.723 5.828 1.00 90.25 92 LEU A C 1
ATOM 766 O O . LEU A 1 92 ? -4.022 -2.857 6.717 1.00 90.25 92 LEU A O 1
ATOM 770 N N . GLY A 1 93 ? -5.971 -3.456 5.784 1.00 89.75 93 GLY A N 1
ATOM 771 C CA . GLY A 1 93 ? -6.320 -4.470 6.786 1.00 89.75 93 GLY A CA 1
ATOM 772 C C . GLY A 1 93 ? -5.461 -5.733 6.702 1.00 89.75 93 GLY A C 1
ATOM 773 O O . GLY A 1 93 ? -5.445 -6.528 7.638 1.00 89.75 93 GLY A O 1
ATOM 774 N N . LYS A 1 94 ? -4.741 -5.910 5.587 1.00 90.56 94 LYS A N 1
ATOM 775 C CA . LYS A 1 94 ? -3.666 -6.899 5.429 1.00 90.56 94 LYS A CA 1
ATOM 776 C C . LYS A 1 94 ? -2.299 -6.322 5.793 1.00 90.56 94 LYS A C 1
ATOM 778 O O . LYS A 1 94 ? -1.470 -7.033 6.346 1.00 90.56 94 LYS A O 1
ATOM 783 N N . ALA A 1 95 ? -2.062 -5.046 5.481 1.00 89.62 95 ALA A N 1
ATOM 784 C CA . ALA A 1 95 ? -0.814 -4.353 5.807 1.00 89.62 95 ALA A CA 1
ATOM 785 C C . ALA A 1 95 ? -0.642 -4.097 7.317 1.00 89.62 95 ALA A C 1
ATOM 787 O O . ALA A 1 95 ? 0.482 -4.009 7.806 1.00 89.62 95 ALA A O 1
ATOM 788 N N . ARG A 1 96 ? -1.749 -3.945 8.052 1.00 85.94 96 ARG A N 1
ATOM 789 C CA . ARG A 1 96 ? -1.794 -3.721 9.502 1.00 85.94 96 ARG A CA 1
ATOM 790 C C . ARG A 1 96 ? -2.850 -4.609 10.155 1.00 85.94 96 ARG A C 1
ATOM 792 O O . ARG A 1 96 ? -3.691 -5.191 9.480 1.00 85.94 96 ARG A O 1
ATOM 799 N N . LYS A 1 97 ? -2.812 -4.712 11.486 1.00 85.12 97 LYS A N 1
ATOM 800 C CA . LYS A 1 97 ? -3.827 -5.448 12.250 1.00 85.12 97 LYS A CA 1
ATOM 801 C C . LYS A 1 97 ? -5.188 -4.759 12.116 1.00 85.12 97 LYS A C 1
ATOM 803 O O . LYS A 1 97 ? -5.279 -3.544 12.241 1.00 85.12 97 LYS A O 1
ATOM 808 N N . SER A 1 98 ? -6.225 -5.555 11.873 1.00 88.56 98 SER A N 1
ATOM 809 C CA . SER A 1 98 ? -7.615 -5.094 11.852 1.00 88.56 98 SER A CA 1
ATOM 810 C C . SER A 1 98 ? -8.254 -5.265 13.230 1.00 88.56 98 SER A C 1
ATOM 812 O O . SER A 1 98 ? -7.988 -6.252 13.919 1.00 88.56 98 SER A O 1
ATOM 814 N N . GLU A 1 99 ? -9.129 -4.336 13.610 1.00 89.56 99 GLU A N 1
ATOM 815 C CA . GLU A 1 99 ? -9.835 -4.347 14.894 1.00 89.56 99 GLU A CA 1
ATOM 816 C C . GLU A 1 99 ? -11.346 -4.487 14.705 1.00 89.56 99 GLU A C 1
ATOM 818 O O . GLU A 1 99 ? -11.910 -4.089 13.682 1.00 89.56 99 GLU A O 1
ATOM 823 N N . LYS A 1 100 ? -12.027 -5.062 15.704 1.00 92.06 100 LYS A N 1
ATOM 824 C CA . LYS A 1 100 ? -13.489 -5.170 15.680 1.00 92.06 100 LYS A CA 1
ATOM 825 C C . LYS A 1 100 ? -14.118 -3.793 15.874 1.00 92.06 100 LYS A C 1
ATOM 827 O O . LYS A 1 100 ? -13.726 -3.035 16.759 1.00 92.06 100 LYS A O 1
ATOM 832 N N . VAL A 1 101 ? -15.152 -3.507 15.087 1.00 91.81 101 VAL A N 1
ATOM 833 C CA . VAL A 1 101 ? -15.938 -2.280 15.233 1.00 91.81 101 VAL A CA 1
ATOM 834 C C . VAL A 1 101 ? -16.626 -2.269 16.598 1.00 91.81 101 VAL A C 1
ATOM 836 O O . VAL A 1 101 ? -17.277 -3.237 16.990 1.00 91.81 101 VAL A O 1
ATOM 839 N N . SER A 1 102 ? -16.490 -1.156 17.315 1.00 92.12 102 SER A N 1
ATOM 840 C CA . SER A 1 102 ? -17.121 -0.910 18.612 1.00 92.12 102 SER A CA 1
ATOM 841 C C . SER A 1 102 ? -18.030 0.320 18.540 1.00 92.12 102 SER A C 1
ATOM 843 O O . SER A 1 102 ? -18.073 1.022 17.529 1.00 92.12 102 SER A O 1
ATOM 845 N N . LYS A 1 103 ? -18.729 0.646 19.636 1.00 91.44 103 LYS A N 1
ATOM 846 C CA . LYS A 1 103 ? -19.515 1.892 19.733 1.00 91.44 103 LYS A CA 1
ATOM 847 C C . LYS A 1 103 ? -18.665 3.149 19.487 1.00 91.44 103 LYS A C 1
ATOM 849 O O . LYS A 1 103 ? -19.186 4.140 18.980 1.00 91.44 103 LYS A O 1
ATOM 854 N N . ALA A 1 104 ? -17.372 3.100 19.815 1.00 89.25 104 ALA A N 1
ATOM 855 C CA . ALA A 1 104 ? -16.438 4.203 19.613 1.00 89.25 104 ALA A CA 1
ATOM 856 C C . ALA A 1 104 ? -15.937 4.320 18.165 1.00 89.25 104 ALA A C 1
ATOM 858 O O . ALA A 1 104 ? -15.411 5.367 17.822 1.00 89.25 104 ALA A O 1
ATOM 859 N N . THR A 1 105 ? -16.113 3.295 17.321 1.00 91.19 105 THR A N 1
ATOM 860 C CA . THR A 1 105 ? -15.624 3.248 15.927 1.00 91.19 105 THR A CA 1
ATOM 861 C C . THR A 1 105 ? -16.726 2.925 14.911 1.00 91.19 105 THR A C 1
ATOM 863 O O . THR A 1 105 ? -16.443 2.567 13.767 1.00 91.19 105 THR A O 1
ATOM 866 N N . HIS A 1 106 ? -17.995 3.066 15.304 1.00 91.81 106 HIS A N 1
ATOM 867 C CA . HIS A 1 106 ? -19.161 2.672 14.509 1.00 91.81 106 HIS A CA 1
ATOM 868 C C . HIS A 1 106 ? -19.313 3.504 13.225 1.00 91.81 106 HIS A C 1
ATOM 870 O O . HIS A 1 106 ? -19.625 2.978 12.157 1.00 91.81 106 HIS A O 1
ATOM 876 N N . THR A 1 107 ? -19.033 4.805 13.294 1.00 91.75 107 THR A N 1
ATOM 877 C CA . THR A 1 107 ? -19.135 5.728 12.151 1.00 91.75 107 THR A CA 1
ATOM 878 C C . THR A 1 107 ? -17.768 6.057 11.548 1.00 91.75 107 THR A C 1
ATOM 880 O O . THR A 1 107 ? -16.748 6.035 12.237 1.00 91.75 107 THR A O 1
ATOM 883 N N . ALA A 1 108 ? -17.737 6.438 10.267 1.00 89.62 108 ALA A N 1
ATOM 884 C CA . ALA A 1 108 ? -16.507 6.896 9.610 1.00 89.62 108 ALA A CA 1
ATOM 885 C C . ALA A 1 108 ? -15.881 8.102 10.335 1.00 89.62 108 ALA A C 1
ATOM 887 O O . ALA A 1 108 ? -14.682 8.124 10.595 1.00 89.62 108 ALA A O 1
ATOM 888 N N . LYS A 1 109 ? -16.708 9.068 10.769 1.00 89.94 109 LYS A N 1
ATOM 889 C CA . LYS A 1 109 ? -16.259 10.246 11.534 1.00 89.94 109 LYS A CA 1
ATOM 890 C C . LYS A 1 109 ? -15.575 9.867 12.848 1.00 89.94 109 LYS A C 1
ATOM 892 O O . LYS A 1 109 ? -14.637 10.538 13.266 1.00 89.94 109 LYS A O 1
ATOM 897 N N . GLN A 1 110 ? -16.059 8.818 13.506 1.00 90.19 110 GLN A N 1
ATOM 898 C CA . GLN A 1 110 ? -15.437 8.283 14.710 1.00 90.19 110 GLN A CA 1
ATOM 899 C C . GLN A 1 110 ? -14.078 7.638 14.396 1.00 90.19 110 GLN A C 1
ATOM 901 O O . GLN A 1 110 ? -13.090 7.987 15.029 1.00 90.19 110 GLN A O 1
ATOM 906 N N . ARG A 1 111 ? -13.979 6.795 13.360 1.00 89.44 111 ARG A N 1
ATOM 907 C CA . ARG A 1 111 ? -12.703 6.163 12.958 1.00 89.44 111 ARG A CA 1
ATOM 908 C C . ARG A 1 111 ? -11.629 7.158 12.516 1.00 89.44 111 ARG A C 1
ATOM 910 O O . ARG A 1 111 ? -10.456 6.946 12.800 1.00 89.44 111 ARG A O 1
ATOM 917 N N . LEU A 1 112 ? -12.025 8.259 11.882 1.00 88.31 112 LEU A N 1
ATOM 918 C CA . LEU A 1 112 ? -11.109 9.341 11.506 1.00 88.31 112 LEU A CA 1
ATOM 919 C C . LEU A 1 112 ? -10.572 10.128 12.715 1.00 88.31 112 LEU A C 1
ATOM 921 O O . LEU A 1 112 ? -9.568 10.817 12.599 1.00 88.31 112 LEU A O 1
ATOM 925 N N . ARG A 1 113 ? -11.230 10.051 13.878 1.00 78.56 113 ARG A N 1
ATOM 92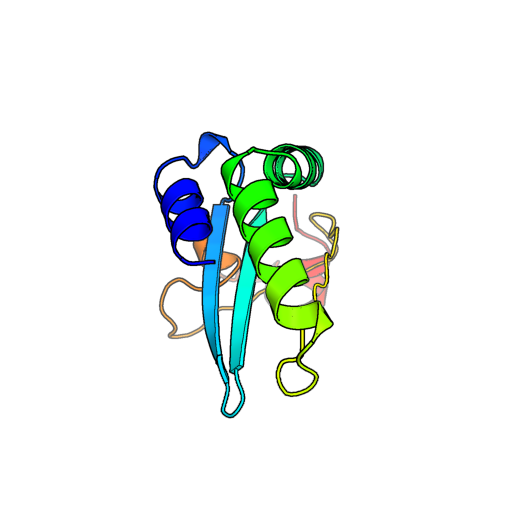6 C CA . ARG A 1 113 ? -10.802 10.740 15.107 1.00 78.56 113 ARG A CA 1
ATOM 927 C C . ARG A 1 113 ? -9.956 9.874 16.043 1.00 78.56 113 ARG A C 1
ATOM 929 O O . ARG A 1 113 ? -9.286 10.434 16.902 1.00 78.56 113 ARG A O 1
ATOM 936 N N . THR A 1 114 ? -10.053 8.549 15.941 1.00 62.47 114 THR A N 1
ATOM 937 C CA . THR A 1 114 ? -9.616 7.603 16.989 1.00 62.47 114 THR A CA 1
ATOM 938 C C . THR A 1 114 ? -8.411 6.749 16.579 1.00 62.47 114 THR A C 1
ATOM 940 O O . THR A 1 114 ? -8.143 5.733 17.209 1.00 62.47 114 THR A O 1
ATOM 943 N N . GLN A 1 115 ? -7.660 7.123 15.545 1.00 59.34 115 GLN A N 1
ATOM 944 C CA . GLN A 1 115 ? -6.447 6.389 15.175 1.00 59.34 115 GLN A CA 1
ATOM 945 C C . GLN A 1 115 ? -5.240 6.905 15.966 1.00 59.34 115 GLN A C 1
ATOM 947 O O . GLN A 1 115 ? -4.449 7.729 15.504 1.00 59.34 115 GLN A O 1
ATOM 952 N N . THR A 1 116 ? -5.146 6.416 17.202 1.00 46.69 116 THR A N 1
ATOM 953 C CA . THR A 1 116 ? -3.925 6.434 18.028 1.00 46.69 116 THR A CA 1
ATOM 954 C C . THR A 1 116 ? -3.030 5.253 17.700 1.00 46.69 116 THR A C 1
ATOM 956 O O . THR A 1 116 ? -3.568 4.127 17.628 1.00 46.69 116 THR A O 1
#

InterPro domains:
  IPR025444 Monooxygenase af470-like [PF13826] (1-92)

Organism: Staphylococcus cohnii subsp. cohnii (NCBI:txid74704)

Secondary structure (DSSP, 8-state):
-HHHHHHHHH-GGGSEEEEEEEEETTEEEEEEEES-HHHHHHHHTSHHHHHHHHHHHHHHTT-TT-----------GGG-----SS--S-THHHHS------TTSSSHHHHTT---

Radius of gyration: 17.15 Å; chains: 1; bounding box: 39×23×49 Å

Sequence (116 aa):
MPPMLRELSKDQTLGCLSFEMLFKYRGVMIVQYWESNEKLLSYSKMPVHLKALRRFMKELKHNDAVGFYHETYNVNANQYENIYINMPAFGLGKARKSEKVSKATHTAKQRLRTQT